Protein AF-B7PK91-F1 (afdb_monomer)

Structure (mmCIF, N/CA/C/O backbone):
data_AF-B7PK91-F1
#
_entry.id   AF-B7PK91-F1
#
loop_
_atom_site.group_PDB
_atom_site.id
_atom_site.type_symbol
_atom_site.label_atom_id
_atom_site.label_alt_id
_atom_site.label_comp_id
_atom_site.label_asym_id
_atom_site.label_entity_id
_atom_site.label_seq_id
_atom_site.pdbx_PDB_ins_code
_atom_site.Cartn_x
_atom_site.Cartn_y
_atom_site.Cartn_z
_atom_site.occupancy
_atom_site.B_iso_or_equiv
_atom_site.auth_seq_id
_atom_site.auth_comp_id
_atom_site.auth_asym_id
_atom_site.auth_atom_id
_atom_site.pdbx_PDB_model_num
ATOM 1 N N . MET A 1 1 ? 25.933 -6.600 -6.418 1.00 72.06 1 MET A N 1
ATOM 2 C CA . MET A 1 1 ? 24.878 -6.247 -5.436 1.00 72.06 1 MET A CA 1
ATOM 3 C C . MET A 1 1 ? 23.634 -5.798 -6.221 1.00 72.06 1 MET A C 1
ATOM 5 O O . MET A 1 1 ? 23.806 -5.430 -7.375 1.00 72.06 1 MET A O 1
ATOM 9 N N . LEU A 1 2 ? 22.397 -5.852 -5.690 1.00 79.56 2 LEU A N 1
ATOM 10 C CA . LEU A 1 2 ? 21.186 -5.459 -6.460 1.00 79.56 2 LEU A CA 1
ATOM 11 C C . LEU A 1 2 ? 21.288 -4.035 -7.047 1.00 79.56 2 LEU A C 1
ATOM 13 O O . LEU A 1 2 ? 20.810 -3.785 -8.150 1.00 79.56 2 LEU A O 1
ATOM 17 N N . THR A 1 3 ? 21.959 -3.134 -6.329 1.00 85.44 3 THR A N 1
ATOM 18 C CA . THR A 1 3 ? 22.290 -1.769 -6.759 1.00 85.44 3 THR A CA 1
ATOM 19 C C . THR A 1 3 ? 23.162 -1.746 -8.012 1.00 85.44 3 THR A C 1
ATOM 21 O O . THR A 1 3 ? 22.864 -1.008 -8.941 1.00 85.44 3 THR A O 1
ATOM 24 N N . ASP A 1 4 ? 24.189 -2.594 -8.077 1.00 85.25 4 ASP A N 1
ATOM 25 C CA . ASP A 1 4 ? 25.152 -2.618 -9.188 1.00 85.25 4 ASP A CA 1
ATOM 26 C C . ASP A 1 4 ? 24.549 -3.267 -10.437 1.00 85.25 4 ASP A C 1
ATOM 28 O O . ASP A 1 4 ? 24.845 -2.872 -11.559 1.00 85.25 4 ASP A O 1
ATOM 32 N N . THR A 1 5 ? 23.699 -4.279 -10.244 1.00 90.31 5 THR A N 1
ATOM 33 C CA . THR A 1 5 ? 23.092 -5.037 -11.345 1.00 90.31 5 THR A CA 1
ATOM 34 C C . THR A 1 5 ? 21.910 -4.304 -11.974 1.00 90.31 5 THR A C 1
ATOM 36 O O . THR A 1 5 ? 21.744 -4.358 -13.188 1.00 90.31 5 THR A O 1
ATOM 39 N N . TYR A 1 6 ? 21.085 -3.632 -11.166 1.00 87.69 6 TYR A N 1
ATOM 40 C CA . TYR A 1 6 ? 19.831 -3.018 -11.621 1.00 87.69 6 TYR A CA 1
ATOM 41 C C . TYR A 1 6 ? 19.824 -1.487 -11.533 1.00 87.69 6 TYR A C 1
ATOM 43 O O . TYR A 1 6 ? 18.801 -0.872 -11.820 1.00 87.69 6 TYR A O 1
ATOM 51 N N . GLY A 1 7 ? 20.929 -0.860 -11.114 1.00 90.56 7 GLY A N 1
ATOM 52 C CA . GLY A 1 7 ? 21.018 0.597 -10.969 1.00 90.56 7 GLY A CA 1
ATOM 53 C C . GLY A 1 7 ? 20.048 1.171 -9.932 1.00 90.56 7 GLY A C 1
ATOM 54 O O . GLY A 1 7 ? 19.627 2.318 -10.060 1.00 90.56 7 GLY A O 1
ATOM 55 N N . ILE A 1 8 ? 19.637 0.370 -8.939 1.00 90.62 8 ILE A N 1
ATOM 56 C CA . ILE A 1 8 ? 18.652 0.790 -7.934 1.00 90.62 8 ILE A CA 1
ATOM 57 C C . ILE A 1 8 ? 19.284 1.827 -7.011 1.00 90.62 8 ILE A C 1
ATOM 59 O O . ILE A 1 8 ? 20.319 1.569 -6.396 1.00 90.62 8 ILE A O 1
ATOM 63 N N . VAL A 1 9 ? 18.612 2.967 -6.862 1.00 91.06 9 VAL A N 1
ATOM 64 C CA . VAL A 1 9 ? 19.003 4.030 -5.929 1.00 91.06 9 VAL A CA 1
ATOM 65 C C . VAL A 1 9 ? 17.980 4.181 -4.803 1.00 91.06 9 VAL A C 1
ATOM 67 O O . VAL A 1 9 ? 16.819 3.780 -4.926 1.00 91.06 9 VAL A O 1
ATOM 70 N N . SER A 1 10 ? 18.399 4.786 -3.691 1.00 85.12 10 SER A N 1
ATOM 71 C CA . SER A 1 10 ? 17.524 5.010 -2.534 1.00 85.12 10 SER A CA 1
ATOM 72 C C . SER A 1 10 ? 16.434 6.047 -2.817 1.00 85.12 10 SER A C 1
ATOM 74 O O . SER A 1 10 ? 15.275 5.832 -2.466 1.00 85.12 10 SER A O 1
ATOM 76 N N . THR A 1 11 ? 16.783 7.164 -3.464 1.00 86.50 11 THR A N 1
ATOM 77 C CA . THR A 1 11 ? 15.861 8.259 -3.804 1.00 86.50 11 THR A CA 1
ATOM 78 C C . THR A 1 11 ? 16.262 8.904 -5.131 1.00 86.50 11 THR A C 1
ATOM 80 O O . THR A 1 11 ? 17.432 8.899 -5.506 1.00 86.50 11 THR A O 1
ATOM 83 N N . THR A 1 12 ? 15.288 9.437 -5.871 1.00 87.88 12 THR A N 1
ATOM 84 C CA . THR A 1 12 ? 15.516 10.147 -7.139 1.00 87.88 12 THR A CA 1
ATOM 85 C C . THR A 1 12 ? 14.265 10.928 -7.545 1.00 87.88 12 THR A C 1
ATOM 87 O O . THR A 1 12 ? 13.145 10.497 -7.259 1.00 87.88 12 THR A O 1
ATOM 90 N N . LEU A 1 13 ? 14.455 12.066 -8.219 1.00 88.75 13 LEU A N 1
ATOM 91 C CA . LEU A 1 13 ? 13.376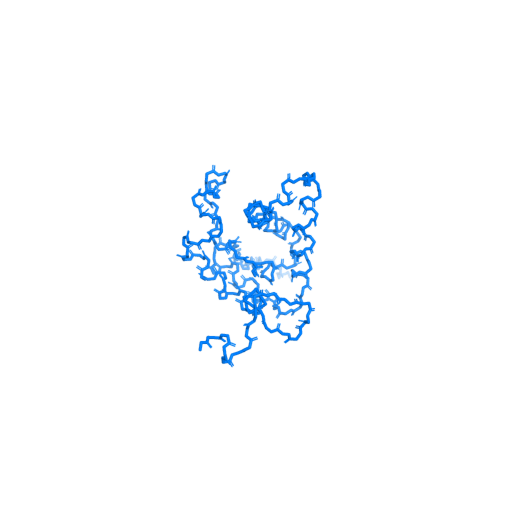 12.811 -8.881 1.00 88.75 13 LEU A CA 1
ATOM 92 C C . LEU A 1 13 ? 13.141 12.337 -10.321 1.00 88.75 13 LEU A C 1
ATOM 94 O O . LEU A 1 13 ? 12.061 12.552 -10.862 1.00 88.75 13 LEU A O 1
ATOM 98 N N . ASP A 1 14 ? 14.123 11.672 -10.930 1.00 91.44 14 ASP A N 1
ATOM 99 C CA . ASP A 1 14 ? 14.010 11.144 -12.288 1.00 91.44 14 ASP A CA 1
ATOM 100 C C . ASP A 1 14 ? 13.013 9.974 -12.296 1.00 91.44 14 ASP A C 1
ATOM 102 O O . ASP A 1 14 ? 13.240 9.005 -11.569 1.00 91.44 14 ASP A O 1
ATOM 106 N N . PRO A 1 15 ? 11.909 10.017 -13.063 1.00 85.69 15 PRO A N 1
ATOM 107 C CA . PRO A 1 15 ? 10.917 8.941 -13.108 1.00 85.69 15 PRO A CA 1
ATOM 108 C C . PRO A 1 15 ? 11.447 7.622 -13.691 1.00 85.69 15 PRO A C 1
ATOM 110 O O . PRO A 1 15 ? 10.884 6.572 -13.388 1.00 85.69 15 PRO A O 1
ATOM 113 N N . MET A 1 16 ? 12.523 7.652 -14.480 1.00 89.69 16 MET A N 1
ATOM 114 C CA . MET A 1 16 ? 13.074 6.478 -15.166 1.00 89.69 16 MET A CA 1
ATOM 115 C C . MET A 1 16 ? 14.042 5.670 -14.301 1.00 89.69 16 MET A C 1
ATOM 117 O O . MET A 1 16 ? 14.314 4.508 -14.594 1.00 89.69 16 MET A O 1
ATOM 121 N N . VAL A 1 17 ? 14.559 6.261 -13.223 1.00 91.88 17 VAL A N 1
ATOM 122 C CA . VAL A 1 17 ? 15.532 5.596 -12.351 1.00 91.88 17 VAL A CA 1
ATOM 123 C C . VAL A 1 17 ? 14.818 4.652 -11.368 1.00 91.88 17 VAL A C 1
ATOM 125 O O . VAL A 1 17 ? 13.915 5.080 -10.643 1.00 91.88 17 VAL A O 1
ATOM 128 N N . PRO A 1 18 ? 15.191 3.365 -11.282 1.00 90.62 18 PRO A N 1
ATOM 129 C CA . PRO A 1 18 ? 14.543 2.438 -10.365 1.00 90.62 18 PRO A CA 1
ATOM 130 C C . PRO A 1 18 ? 14.893 2.755 -8.904 1.00 90.62 18 PRO A C 1
ATOM 132 O O . PRO A 1 18 ? 16.043 3.012 -8.547 1.00 90.62 18 PRO A O 1
ATOM 135 N N . THR A 1 19 ? 13.886 2.689 -8.035 1.00 91.50 19 THR A N 1
ATOM 136 C CA . THR A 1 19 ? 14.042 2.773 -6.576 1.00 91.50 19 THR A CA 1
ATOM 137 C C . THR A 1 19 ? 13.343 1.595 -5.916 1.00 91.50 19 THR A C 1
ATOM 139 O O . THR A 1 19 ? 12.407 1.034 -6.489 1.00 91.50 19 THR A O 1
ATOM 142 N N . PHE A 1 20 ? 13.746 1.224 -4.697 1.00 87.75 20 PHE A N 1
ATOM 143 C CA . PHE A 1 20 ? 13.069 0.145 -3.965 1.00 87.75 20 PHE A CA 1
ATOM 144 C C . PHE A 1 20 ? 11.547 0.367 -3.839 1.00 87.75 20 PHE A C 1
ATOM 146 O O . PHE A 1 20 ? 10.804 -0.556 -4.178 1.00 87.75 20 PHE A O 1
ATOM 153 N N . PRO A 1 21 ? 11.043 1.568 -3.472 1.00 86.88 21 PRO A N 1
ATOM 154 C CA . PRO A 1 21 ? 9.602 1.823 -3.459 1.00 86.88 21 PRO A CA 1
ATOM 155 C C . PRO A 1 21 ? 8.925 1.632 -4.822 1.00 86.88 21 PRO A C 1
ATOM 157 O O . PRO A 1 21 ? 7.824 1.090 -4.884 1.00 86.88 21 PRO A O 1
ATOM 160 N N . ARG A 1 22 ? 9.579 2.029 -5.925 1.00 88.56 22 ARG A N 1
ATOM 161 C CA . ARG A 1 22 ? 9.035 1.839 -7.281 1.00 88.56 22 ARG A CA 1
ATOM 162 C C . ARG A 1 22 ? 8.981 0.366 -7.669 1.00 88.56 22 ARG A C 1
ATOM 164 O O . ARG A 1 22 ? 7.972 -0.068 -8.208 1.00 88.56 22 ARG A O 1
ATOM 171 N N . MET A 1 23 ? 10.009 -0.415 -7.337 1.00 88.31 23 MET A N 1
ATOM 172 C CA . MET A 1 23 ? 10.011 -1.863 -7.574 1.00 88.31 23 MET A CA 1
ATOM 173 C C . MET A 1 23 ? 8.860 -2.550 -6.831 1.00 88.31 23 MET A C 1
ATOM 175 O O . MET A 1 23 ? 8.139 -3.352 -7.416 1.00 88.31 23 MET A O 1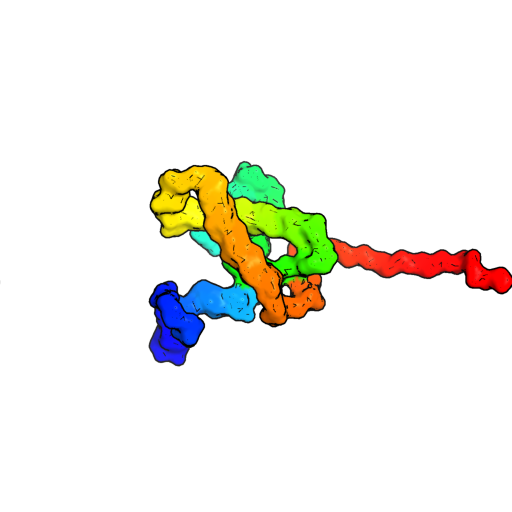
ATOM 179 N N . VAL A 1 24 ? 8.630 -2.189 -5.565 1.00 87.56 24 VAL A N 1
ATOM 180 C CA . VAL A 1 24 ? 7.496 -2.704 -4.780 1.00 87.56 24 VAL A CA 1
ATOM 181 C C . VAL A 1 24 ? 6.154 -2.305 -5.408 1.00 87.56 24 VAL A C 1
ATOM 183 O O . VAL A 1 24 ? 5.250 -3.134 -5.491 1.00 87.56 24 VAL A O 1
ATOM 186 N N . ALA A 1 25 ? 6.028 -1.069 -5.899 1.00 87.12 25 ALA A N 1
ATOM 187 C CA . ALA A 1 25 ? 4.803 -0.572 -6.528 1.00 87.12 25 ALA A CA 1
ATOM 188 C C . ALA A 1 25 ? 4.452 -1.278 -7.852 1.00 87.12 25 ALA A C 1
ATOM 190 O O . ALA A 1 25 ? 3.276 -1.345 -8.206 1.00 87.12 25 ALA A O 1
ATOM 191 N N . VAL A 1 26 ? 5.447 -1.820 -8.564 1.00 90.81 26 VAL A N 1
ATOM 192 C CA . VAL A 1 26 ? 5.267 -2.607 -9.800 1.00 90.81 26 VAL A CA 1
ATOM 193 C C . VAL A 1 26 ? 4.777 -4.029 -9.504 1.00 90.81 26 VAL A C 1
ATOM 195 O O . VAL A 1 26 ? 4.068 -4.616 -10.315 1.00 90.81 26 VAL A O 1
ATOM 198 N N . PHE A 1 27 ? 5.077 -4.582 -8.327 1.00 93.19 27 PHE A N 1
ATOM 199 C CA . PHE A 1 27 ? 4.648 -5.929 -7.933 1.00 93.19 27 PHE A CA 1
ATOM 200 C C . PHE A 1 27 ? 3.735 -5.909 -6.698 1.00 93.19 27 PHE A C 1
ATOM 202 O O . PHE A 1 27 ? 4.043 -6.554 -5.690 1.00 93.19 27 PHE A O 1
ATOM 209 N N . PRO A 1 28 ? 2.588 -5.204 -6.743 1.00 93.94 28 PRO A N 1
ATOM 210 C CA . PRO A 1 28 ? 1.789 -4.959 -5.549 1.00 93.94 28 PRO A CA 1
ATOM 211 C C . PRO A 1 28 ? 1.194 -6.248 -4.962 1.00 93.94 28 PRO A C 1
ATOM 213 O O . PRO A 1 28 ? 1.159 -6.392 -3.743 1.00 93.94 28 PRO A O 1
ATOM 216 N N . SER A 1 29 ? 0.796 -7.227 -5.789 1.00 95.38 29 SER A N 1
ATOM 217 C CA . SER A 1 29 ? 0.287 -8.524 -5.304 1.00 95.38 29 SER A CA 1
ATOM 218 C C . SER A 1 29 ? 1.344 -9.300 -4.520 1.00 95.38 29 SER A C 1
ATOM 220 O O . SER A 1 29 ? 1.056 -9.832 -3.452 1.00 95.38 29 SER A O 1
ATOM 222 N N . VAL A 1 30 ? 2.583 -9.313 -5.019 1.00 94.19 30 VAL A N 1
ATOM 223 C CA . VAL A 1 30 ? 3.712 -9.965 -4.344 1.00 94.19 30 VAL A CA 1
ATOM 224 C C . VAL A 1 30 ? 4.025 -9.233 -3.042 1.00 94.19 30 VAL A C 1
ATOM 226 O O . VAL A 1 30 ? 4.182 -9.867 -2.005 1.00 94.19 30 VAL A O 1
ATOM 229 N N . ALA A 1 31 ? 4.044 -7.898 -3.062 1.00 93.31 31 ALA A N 1
ATOM 230 C CA . ALA A 1 31 ? 4.254 -7.093 -1.863 1.00 93.31 31 ALA A CA 1
ATOM 231 C C . ALA A 1 31 ? 3.194 -7.362 -0.781 1.00 93.31 31 ALA A C 1
ATOM 233 O O . ALA A 1 31 ? 3.533 -7.488 0.393 1.00 93.31 31 ALA A O 1
ATOM 234 N N . MET A 1 32 ? 1.923 -7.488 -1.171 1.00 94.88 32 MET A N 1
ATOM 235 C CA . MET A 1 32 ? 0.823 -7.849 -0.273 1.00 94.88 32 MET A CA 1
ATOM 236 C C . MET A 1 32 ? 0.977 -9.267 0.295 1.00 94.88 32 MET A C 1
ATOM 238 O O . MET A 1 32 ? 0.767 -9.475 1.489 1.00 94.88 32 MET A O 1
ATOM 242 N N . ASP A 1 33 ? 1.387 -10.231 -0.534 1.00 95.19 33 ASP A N 1
ATOM 243 C CA . ASP A 1 33 ? 1.675 -11.595 -0.082 1.00 95.19 33 ASP A CA 1
ATOM 244 C C . ASP A 1 33 ? 2.800 -11.610 0.959 1.00 95.19 33 ASP A C 1
ATOM 246 O O . ASP A 1 33 ? 2.648 -12.215 2.019 1.00 95.19 33 ASP A O 1
ATOM 250 N N . PHE A 1 34 ? 3.895 -10.884 0.719 1.00 92.69 34 PHE A N 1
ATOM 251 C CA . PHE A 1 34 ? 4.977 -10.765 1.696 1.00 92.69 34 PHE A CA 1
ATOM 252 C C . PHE A 1 34 ? 4.518 -10.071 2.980 1.00 92.69 34 PHE A C 1
ATOM 254 O O . PHE A 1 34 ? 4.812 -10.565 4.065 1.00 92.69 34 PHE A O 1
ATOM 261 N N . ALA A 1 35 ? 3.751 -8.985 2.885 1.00 92.69 35 ALA A N 1
ATOM 262 C CA . ALA A 1 35 ? 3.238 -8.281 4.060 1.00 92.69 35 ALA A CA 1
ATOM 263 C C . ALA A 1 35 ? 2.326 -9.155 4.934 1.00 92.69 35 ALA A C 1
ATOM 265 O O . ALA A 1 35 ? 2.363 -9.038 6.154 1.00 92.69 35 ALA A O 1
ATOM 266 N N . SER A 1 36 ? 1.569 -10.088 4.343 1.00 92.56 36 SER A N 1
ATOM 267 C CA . SER A 1 36 ? 0.758 -11.035 5.123 1.00 92.56 36 SER A CA 1
ATOM 268 C C . SER A 1 36 ? 1.580 -12.006 5.981 1.00 92.56 36 SER A C 1
ATOM 270 O O . SER A 1 36 ? 1.084 -12.491 6.996 1.00 92.56 36 SER A O 1
ATOM 272 N N . LEU A 1 37 ? 2.830 -12.276 5.587 1.00 90.25 37 LEU A N 1
ATOM 273 C CA . LEU A 1 37 ? 3.729 -13.238 6.233 1.00 90.25 37 LEU A CA 1
ATOM 274 C C . LEU A 1 37 ? 4.769 -12.562 7.131 1.00 90.25 37 LEU A C 1
ATOM 276 O O . LEU A 1 37 ? 5.305 -13.183 8.049 1.00 90.25 37 LEU A O 1
ATOM 280 N N . MET A 1 38 ? 5.097 -11.306 6.842 1.00 82.88 38 MET A N 1
ATOM 281 C CA . MET A 1 38 ? 6.139 -10.574 7.541 1.00 82.88 38 MET A CA 1
ATOM 282 C C . MET A 1 38 ? 5.612 -9.904 8.805 1.00 82.88 38 MET A C 1
ATOM 284 O O . MET A 1 38 ? 4.600 -9.214 8.809 1.00 82.88 38 MET A O 1
ATOM 288 N N . THR A 1 39 ? 6.377 -10.041 9.883 1.00 73.50 39 THR A N 1
ATOM 289 C CA . THR A 1 39 ? 6.167 -9.309 11.141 1.00 73.50 39 THR A CA 1
ATOM 290 C C . THR A 1 39 ? 7.040 -8.056 11.241 1.00 73.50 39 THR A C 1
ATOM 292 O O . THR A 1 39 ? 6.875 -7.255 12.161 1.00 73.50 39 THR A O 1
ATOM 295 N N . LEU A 1 40 ? 7.973 -7.889 10.298 1.00 75.56 40 LEU A N 1
ATOM 296 C CA . LEU A 1 40 ? 8.967 -6.823 10.274 1.00 75.56 40 LEU A CA 1
ATOM 297 C C . LEU A 1 40 ? 8.553 -5.730 9.289 1.00 75.56 40 LEU A C 1
ATOM 299 O O . LEU A 1 40 ? 8.271 -5.995 8.123 1.00 75.56 40 LEU A O 1
ATOM 303 N N . GLY A 1 41 ? 8.574 -4.492 9.762 1.00 83.62 41 GLY A N 1
ATOM 304 C CA . GLY A 1 41 ? 8.269 -3.296 8.993 1.00 83.62 41 GLY A CA 1
ATOM 305 C C . GLY A 1 41 ? 8.565 -2.047 9.824 1.00 83.62 41 GLY A C 1
ATOM 306 O O . GLY A 1 41 ? 8.923 -2.170 10.997 1.00 83.62 41 GLY A O 1
ATOM 307 N N . PRO A 1 42 ? 8.414 -0.844 9.245 1.00 86.31 42 PRO A N 1
ATOM 308 C CA . PRO A 1 42 ? 8.599 0.410 9.983 1.00 86.31 42 PRO A CA 1
ATOM 309 C C . PRO A 1 42 ? 7.621 0.547 11.160 1.00 86.31 42 PRO A C 1
ATOM 311 O O . PRO A 1 42 ? 7.936 1.190 12.155 1.00 86.31 42 PRO A O 1
ATOM 314 N N . VAL A 1 43 ? 6.456 -0.096 11.057 1.00 90.50 43 VAL A N 1
ATOM 315 C CA . VAL A 1 43 ? 5.460 -0.228 12.120 1.00 90.50 43 VAL A CA 1
ATOM 316 C C . VAL A 1 43 ? 5.187 -1.716 12.297 1.00 90.50 43 VAL A C 1
ATOM 318 O O . VAL A 1 43 ? 4.939 -2.418 11.314 1.00 90.50 43 VAL A O 1
ATOM 321 N N . SER A 1 44 ? 5.261 -2.206 13.534 1.00 90.69 44 SER A N 1
ATOM 322 C CA . SER A 1 44 ? 5.013 -3.619 13.824 1.00 90.69 44 SER A CA 1
ATOM 323 C C . SER A 1 44 ? 3.523 -3.953 13.711 1.00 90.69 44 SER A C 1
ATOM 325 O O . SER A 1 44 ? 2.666 -3.123 14.020 1.00 90.69 44 SER A O 1
ATOM 327 N N . HIS A 1 45 ? 3.195 -5.188 13.320 1.00 90.31 45 HIS A N 1
ATOM 328 C CA . HIS A 1 45 ? 1.798 -5.646 13.302 1.00 90.31 45 HIS A CA 1
ATOM 329 C C . HIS A 1 45 ? 1.159 -5.568 14.695 1.00 90.31 45 HIS A C 1
ATOM 331 O O . HIS A 1 45 ? 0.010 -5.155 14.819 1.00 90.31 45 HIS A O 1
ATOM 337 N N . VAL A 1 46 ? 1.942 -5.834 15.747 1.00 89.38 46 VAL A N 1
ATOM 338 C CA . VAL A 1 46 ? 1.511 -5.701 17.146 1.00 89.38 46 VAL A CA 1
ATOM 339 C C . VAL A 1 46 ? 1.015 -4.283 17.438 1.00 89.38 46 VAL A C 1
ATOM 341 O O . VAL A 1 46 ? -0.074 -4.129 17.987 1.00 89.38 46 VAL A O 1
ATOM 344 N N . THR A 1 47 ? 1.750 -3.257 16.996 1.00 90.38 47 THR A N 1
ATOM 345 C CA . THR A 1 47 ? 1.355 -1.843 17.135 1.00 90.38 47 THR A CA 1
ATOM 346 C C . THR A 1 47 ? 0.004 -1.567 16.474 1.00 90.38 47 THR A C 1
ATOM 348 O O . THR A 1 47 ? -0.865 -0.937 17.073 1.00 90.38 47 THR A O 1
ATOM 351 N N . MET A 1 48 ? -0.223 -2.098 15.271 1.00 93.88 48 MET A N 1
ATOM 352 C CA . MET A 1 48 ? -1.515 -1.940 14.597 1.00 93.88 48 MET A CA 1
ATOM 353 C C . MET A 1 48 ? -2.634 -2.665 15.347 1.00 93.88 48 MET A C 1
ATOM 355 O O . MET A 1 48 ? -3.703 -2.095 15.556 1.00 93.88 48 MET A O 1
ATOM 359 N N . THR A 1 49 ? -2.385 -3.894 15.808 1.00 92.62 49 THR A N 1
ATOM 360 C CA . THR A 1 49 ? -3.389 -4.688 16.531 1.00 92.62 49 THR A CA 1
ATOM 361 C C . THR A 1 49 ? -3.727 -4.154 17.920 1.00 92.62 49 THR A C 1
ATOM 363 O O . THR A 1 49 ? -4.833 -4.399 18.397 1.00 92.62 49 THR A O 1
ATOM 366 N N . SER A 1 50 ? -2.823 -3.395 18.554 1.00 91.25 50 SER A N 1
ATOM 367 C CA . SER A 1 50 ? -3.136 -2.692 19.803 1.00 91.25 50 SER A CA 1
ATOM 368 C C . SER A 1 50 ? -4.133 -1.549 19.609 1.00 91.25 50 SER A C 1
ATOM 370 O O . SER A 1 50 ? -4.896 -1.260 20.526 1.00 91.25 50 SER A O 1
ATOM 372 N N . SER A 1 51 ? -4.163 -0.937 18.421 1.00 89.12 51 SER A N 1
ATOM 373 C CA . SER A 1 51 ? -5.115 0.128 18.080 1.00 89.12 51 SER A CA 1
ATOM 374 C C . SER A 1 51 ? -6.404 -0.426 17.471 1.00 89.12 51 SER A C 1
ATOM 376 O O . SER A 1 51 ? -7.494 0.050 17.778 1.00 89.12 51 SER A O 1
ATOM 378 N N . VAL A 1 52 ? -6.289 -1.440 16.607 1.00 91.94 52 VAL A N 1
ATOM 379 C CA . VAL A 1 52 ? -7.410 -2.082 15.911 1.00 91.94 52 VAL A CA 1
ATOM 380 C C . VAL A 1 52 ? -7.277 -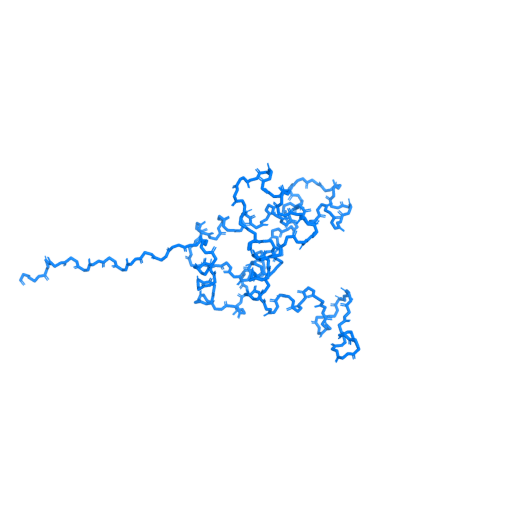3.601 16.027 1.00 91.94 52 VAL A C 1
ATOM 382 O O . VAL A 1 52 ? -6.454 -4.197 15.324 1.00 91.94 52 VAL A O 1
ATOM 385 N N . PRO A 1 53 ? -8.089 -4.261 16.873 1.00 93.06 53 PRO A N 1
ATOM 386 C CA . PRO A 1 53 ? -8.066 -5.712 17.000 1.00 93.06 53 PRO A CA 1
ATOM 387 C C . PRO A 1 53 ? -8.238 -6.401 15.645 1.00 93.06 53 PRO A C 1
ATOM 389 O O . PRO A 1 53 ? -9.102 -6.025 14.854 1.00 93.06 53 PRO A O 1
ATOM 392 N N . ASN A 1 54 ? -7.431 -7.433 15.394 1.00 91.50 54 ASN A N 1
ATOM 393 C CA . ASN A 1 54 ? -7.425 -8.192 14.139 1.00 91.50 54 ASN A CA 1
ATOM 394 C C . ASN A 1 54 ? -7.103 -7.352 12.888 1.00 91.50 54 ASN A C 1
ATOM 396 O O . ASN A 1 54 ? -7.593 -7.664 11.803 1.00 91.50 54 ASN A O 1
ATOM 400 N N . TYR A 1 55 ? -6.275 -6.305 13.014 1.00 94.12 55 TYR A N 1
ATOM 401 C CA . TYR A 1 55 ? -5.811 -5.549 11.850 1.00 94.12 55 TYR A CA 1
ATOM 402 C C . TYR A 1 55 ? -5.176 -6.491 10.803 1.00 94.12 55 TYR A C 1
ATOM 404 O O . TYR A 1 55 ? -4.259 -7.245 11.143 1.00 94.12 55 TYR A O 1
ATOM 412 N N . PRO A 1 56 ? -5.624 -6.474 9.539 1.00 94.19 56 PRO A N 1
ATOM 413 C CA . PRO A 1 56 ? -5.095 -7.357 8.501 1.00 94.19 56 PRO A CA 1
ATOM 414 C C . PRO A 1 56 ? -3.671 -6.957 8.081 1.00 94.19 56 PRO A C 1
ATOM 416 O O . PRO A 1 56 ? -3.450 -5.899 7.492 1.00 94.19 56 PRO A O 1
ATOM 419 N N . SER A 1 57 ? -2.693 -7.833 8.335 1.00 94.44 57 SER A N 1
ATOM 420 C CA . SER A 1 57 ? -1.272 -7.600 8.014 1.00 94.44 57 SER A CA 1
ATOM 421 C C . SER A 1 57 ? -1.013 -7.392 6.519 1.00 94.44 57 SER A C 1
ATOM 423 O O . SER A 1 57 ? -0.118 -6.643 6.140 1.00 94.44 57 SER A O 1
ATOM 425 N N . CYS A 1 58 ? -1.842 -7.973 5.650 1.00 94.19 58 CYS A N 1
ATOM 426 C CA . CYS A 1 58 ? -1.752 -7.790 4.203 1.00 94.19 58 CYS A CA 1
ATOM 427 C C . CYS A 1 58 ? -1.962 -6.329 3.748 1.00 94.19 58 CYS A C 1
ATOM 429 O O . CYS A 1 58 ? -1.509 -5.968 2.664 1.00 94.19 58 CYS A O 1
ATOM 431 N N . LEU A 1 59 ? -2.583 -5.467 4.568 1.00 94.62 59 LEU A N 1
ATOM 432 C CA . LEU A 1 59 ? -2.707 -4.030 4.280 1.00 94.62 59 LEU A CA 1
ATOM 433 C C . LEU A 1 59 ? -1.417 -3.247 4.557 1.00 94.62 59 LEU A C 1
ATOM 435 O O . LEU A 1 59 ? -1.286 -2.104 4.120 1.00 94.62 59 LEU A O 1
ATOM 439 N N . MET A 1 60 ? -0.454 -3.845 5.264 1.00 94.31 60 MET A N 1
ATOM 440 C CA . MET A 1 60 ? 0.779 -3.192 5.712 1.00 94.31 60 MET A CA 1
ATOM 441 C C . MET A 1 60 ? 1.847 -3.138 4.606 1.00 94.31 60 MET A C 1
ATOM 443 O O . MET A 1 60 ? 3.014 -3.458 4.830 1.00 94.31 60 MET A O 1
ATOM 447 N N . CYS A 1 61 ? 1.461 -2.758 3.384 1.00 91.31 61 CYS A N 1
ATOM 448 C CA . CYS A 1 61 ? 2.378 -2.613 2.255 1.00 91.31 61 CYS A CA 1
ATOM 449 C C . CYS A 1 61 ? 2.064 -1.372 1.410 1.00 91.31 61 CYS A C 1
ATOM 451 O O . CYS A 1 61 ? 0.913 -1.045 1.132 1.00 91.31 61 CYS A O 1
ATOM 453 N N . ALA A 1 62 ? 3.106 -0.684 0.939 1.00 87.12 62 ALA A N 1
ATOM 454 C CA . ALA A 1 62 ? 2.948 0.547 0.158 1.00 87.12 62 ALA A CA 1
ATOM 455 C C . ALA A 1 62 ? 2.248 0.336 -1.202 1.00 87.12 62 ALA A C 1
ATOM 457 O O . ALA A 1 62 ? 1.709 1.285 -1.764 1.00 87.12 62 ALA A O 1
ATOM 458 N N . GLY A 1 63 ? 2.247 -0.896 -1.726 1.00 90.12 63 GLY A N 1
ATOM 459 C CA . GLY A 1 63 ? 1.594 -1.252 -2.989 1.00 90.12 63 GLY A CA 1
ATOM 460 C C . GLY A 1 63 ? 0.096 -1.552 -2.873 1.00 90.12 63 GLY A C 1
ATOM 461 O O . GLY A 1 63 ? -0.560 -1.693 -3.904 1.00 90.12 63 GLY A O 1
ATOM 462 N N . PHE A 1 64 ? -0.458 -1.642 -1.656 1.00 94.44 64 PHE A N 1
ATOM 463 C CA . PHE A 1 64 ? -1.856 -2.022 -1.440 1.00 94.44 64 PHE A CA 1
ATOM 464 C C . PHE A 1 64 ? -2.873 -1.157 -2.208 1.00 94.44 64 PHE A C 1
ATOM 466 O O . PHE A 1 64 ? -3.784 -1.737 -2.799 1.00 94.44 64 PHE A O 1
ATOM 473 N N . PRO A 1 65 ? -2.735 0.184 -2.304 1.00 95.19 65 PRO A N 1
ATOM 474 C CA . PRO A 1 65 ? -3.729 0.998 -3.002 1.00 95.19 65 PRO A CA 1
ATOM 475 C C . PRO A 1 65 ? -3.958 0.597 -4.464 1.00 95.19 65 PRO A C 1
ATOM 477 O O . PRO A 1 65 ? -5.087 0.691 -4.939 1.00 95.19 65 PRO A O 1
ATOM 480 N N . SER A 1 66 ? -2.935 0.085 -5.163 1.00 95.19 66 SER A N 1
ATOM 481 C CA . SER A 1 66 ? -3.055 -0.421 -6.544 1.00 95.19 66 SER A CA 1
ATOM 482 C C . SER A 1 66 ? -4.004 -1.618 -6.667 1.00 95.19 66 SER A C 1
ATOM 484 O O . SER A 1 66 ? -4.475 -1.924 -7.760 1.00 95.19 66 SER A O 1
ATOM 486 N N . LEU A 1 67 ? -4.251 -2.319 -5.558 1.00 95.56 67 LEU A N 1
ATOM 487 C CA . LEU A 1 67 ? -5.039 -3.546 -5.489 1.00 95.56 67 LEU A CA 1
ATOM 488 C C . LEU A 1 67 ? -6.474 -3.315 -5.007 1.00 95.56 67 LEU A C 1
ATOM 490 O O . LEU A 1 67 ? -7.252 -4.264 -5.003 1.00 95.56 67 LEU A O 1
ATOM 494 N N . ILE A 1 68 ? -6.839 -2.091 -4.614 1.00 94.94 68 ILE A N 1
ATOM 495 C CA . ILE A 1 68 ? -8.197 -1.776 -4.159 1.00 94.94 68 ILE A CA 1
ATOM 496 C C . ILE A 1 68 ? -9.149 -1.819 -5.372 1.00 94.94 68 ILE A C 1
ATOM 498 O O . ILE A 1 68 ? -8.940 -1.044 -6.316 1.00 94.94 68 ILE A O 1
ATOM 502 N N . PRO A 1 69 ? -10.174 -2.699 -5.374 1.00 92.50 69 PRO A N 1
ATOM 503 C CA . PRO A 1 69 ? -11.207 -2.734 -6.414 1.00 92.50 69 PRO A CA 1
ATOM 504 C C . PRO A 1 69 ? -11.929 -1.390 -6.500 1.00 92.50 69 PRO A C 1
ATOM 506 O O . PRO A 1 69 ? -12.185 -0.788 -5.463 1.00 92.50 69 PRO A O 1
ATOM 509 N N . VAL A 1 70 ? -12.260 -0.914 -7.702 1.00 90.31 70 VAL A N 1
ATOM 510 C CA . VAL A 1 70 ? -12.854 0.429 -7.900 1.00 90.31 70 VAL A CA 1
ATOM 511 C C . VAL A 1 70 ? -14.341 0.407 -8.240 1.00 90.31 70 VAL A C 1
ATOM 513 O O . VAL A 1 70 ? -14.955 1.468 -8.332 1.00 90.31 70 VAL A O 1
ATOM 516 N N . GLN A 1 71 ? -14.935 -0.772 -8.437 1.00 87.88 71 GLN A N 1
ATOM 517 C CA . GLN A 1 71 ? -16.339 -0.880 -8.844 1.00 87.88 71 GLN A CA 1
ATOM 518 C C . GLN A 1 71 ? -17.345 -0.546 -7.735 1.00 87.88 71 GLN A C 1
ATOM 520 O O . GLN A 1 71 ? -18.433 -0.058 -8.038 1.00 87.88 71 GLN A O 1
ATOM 525 N N . ASP A 1 72 ? -17.001 -0.783 -6.468 1.00 86.50 72 ASP A N 1
ATOM 526 C CA . ASP A 1 72 ? -17.882 -0.508 -5.332 1.00 86.50 72 ASP A CA 1
ATOM 527 C C . ASP A 1 72 ? -17.266 0.551 -4.415 1.00 86.50 72 ASP A C 1
ATOM 529 O O . ASP A 1 72 ? -16.296 0.307 -3.693 1.00 86.50 72 ASP A O 1
ATOM 533 N N . GLN A 1 73 ? -17.872 1.739 -4.432 1.00 89.88 73 GLN A N 1
ATOM 534 C CA . GLN A 1 73 ? -17.396 2.893 -3.679 1.00 89.88 73 GLN A CA 1
ATOM 535 C C . GLN A 1 73 ? -17.401 2.660 -2.162 1.00 89.88 73 GLN A C 1
ATOM 537 O O . GLN A 1 73 ? -16.559 3.215 -1.459 1.00 89.88 73 GLN A O 1
ATOM 542 N N . HIS A 1 74 ? -18.324 1.850 -1.640 1.00 89.69 74 HIS A N 1
ATOM 543 C CA . HIS A 1 74 ? -18.356 1.550 -0.215 1.00 89.69 74 HIS A CA 1
ATOM 544 C C . HIS A 1 74 ? -17.136 0.712 0.182 1.00 89.69 74 HIS A C 1
ATOM 546 O O . HIS A 1 74 ? -16.431 1.068 1.128 1.00 89.69 74 HIS A O 1
ATOM 552 N N . TYR A 1 75 ? -16.826 -0.339 -0.584 1.00 88.19 75 TYR A N 1
ATOM 553 C CA . TYR A 1 75 ? -15.621 -1.142 -0.353 1.00 88.19 75 TYR A CA 1
ATOM 554 C C . TYR A 1 75 ? -14.339 -0.326 -0.525 1.00 88.19 75 TYR A C 1
ATOM 556 O O . TYR A 1 75 ? -13.426 -0.458 0.291 1.00 88.19 75 TYR A O 1
ATOM 564 N N . VAL A 1 76 ? -14.286 0.543 -1.540 1.00 92.62 76 VAL A N 1
ATOM 565 C CA . VAL A 1 76 ? -13.160 1.462 -1.761 1.00 92.62 76 VAL A CA 1
ATOM 566 C C . VAL A 1 76 ? -12.876 2.279 -0.507 1.00 92.62 76 VAL A C 1
ATOM 568 O O . VAL A 1 76 ? -11.743 2.286 -0.032 1.00 92.62 76 VAL A O 1
ATOM 571 N N . GLU A 1 77 ? -13.883 2.958 0.045 1.00 93.56 77 GLU A N 1
ATOM 572 C CA . GLU A 1 77 ? -13.667 3.848 1.187 1.00 93.56 77 GLU A CA 1
ATOM 573 C C . GLU A 1 77 ? -13.301 3.077 2.461 1.00 93.56 77 GLU A C 1
ATOM 575 O O . GLU A 1 77 ? -12.459 3.549 3.227 1.00 93.56 77 GLU A O 1
ATOM 580 N N . VAL A 1 78 ? -13.849 1.874 2.670 1.00 93.00 78 VAL A N 1
ATOM 581 C CA . VAL A 1 78 ? -13.480 1.014 3.808 1.00 93.00 78 VAL A CA 1
ATOM 582 C C . VAL A 1 78 ? -12.020 0.567 3.708 1.00 93.00 78 VAL A C 1
ATOM 584 O O . VAL A 1 78 ? -11.248 0.772 4.647 1.00 93.00 78 VAL A O 1
ATOM 587 N N . LEU A 1 79 ? -11.616 -0.000 2.567 1.00 94.50 79 LEU A N 1
ATOM 588 C CA . LEU A 1 79 ? -10.252 -0.494 2.358 1.00 94.50 79 LEU A CA 1
ATOM 589 C C . LEU A 1 79 ? -9.230 0.644 2.366 1.00 94.50 79 LEU A C 1
ATOM 591 O O . LEU A 1 79 ? -8.166 0.518 2.972 1.00 94.50 79 LEU A O 1
ATOM 595 N N . MET A 1 80 ? -9.566 1.772 1.738 1.00 94.88 80 MET A N 1
ATOM 596 C CA . MET A 1 80 ? -8.725 2.964 1.745 1.00 94.88 80 MET A CA 1
ATOM 597 C C . MET A 1 80 ? -8.551 3.493 3.169 1.00 94.88 80 MET A C 1
ATOM 599 O O . MET A 1 80 ? -7.424 3.718 3.594 1.00 94.88 80 MET A O 1
ATOM 603 N N . SER A 1 81 ? -9.630 3.630 3.942 1.00 93.50 81 SER A N 1
ATOM 604 C CA . SER A 1 81 ? -9.544 4.110 5.329 1.00 93.50 81 SER A CA 1
ATOM 605 C C . SER A 1 81 ? -8.690 3.189 6.204 1.00 93.50 81 SER A C 1
ATOM 607 O O . SER A 1 81 ? -7.845 3.671 6.959 1.00 93.50 81 SER A O 1
ATOM 609 N N . ALA A 1 82 ? -8.851 1.868 6.066 1.00 94.12 82 ALA A N 1
ATOM 610 C CA . ALA A 1 82 ? -8.049 0.887 6.797 1.00 94.12 82 ALA A CA 1
ATOM 611 C C . ALA A 1 82 ? -6.555 0.963 6.436 1.00 94.12 82 ALA A C 1
ATOM 613 O O . ALA A 1 82 ? -5.697 0.878 7.318 1.00 94.12 82 ALA A O 1
ATOM 614 N N . TYR A 1 83 ? -6.236 1.164 5.156 1.00 95.25 83 TYR A N 1
ATOM 615 C CA . TYR A 1 83 ? -4.866 1.374 4.691 1.00 95.25 83 TYR A CA 1
ATOM 616 C C . TYR A 1 83 ? -4.270 2.693 5.201 1.00 95.25 83 TYR A C 1
ATOM 618 O O . TYR A 1 83 ? -3.134 2.719 5.673 1.00 95.25 83 TYR A O 1
ATOM 626 N N . LEU A 1 84 ? -5.033 3.789 5.145 1.00 94.69 84 LEU A N 1
ATOM 627 C CA . LEU A 1 84 ? -4.557 5.107 5.569 1.00 94.69 84 LEU A CA 1
ATOM 628 C C . LEU A 1 84 ? -4.213 5.148 7.057 1.00 94.69 84 LEU A C 1
ATOM 630 O O . LEU A 1 84 ? -3.274 5.847 7.424 1.00 94.69 84 LEU A O 1
ATOM 634 N N . LEU A 1 85 ? -4.899 4.364 7.894 1.00 93.81 85 LEU A N 1
ATOM 635 C CA . LEU A 1 85 ? -4.531 4.219 9.301 1.00 93.81 85 LEU A CA 1
ATOM 636 C C . LEU A 1 85 ? -3.092 3.707 9.464 1.00 93.81 85 LEU A C 1
ATOM 638 O O . LEU A 1 85 ? -2.305 4.309 10.186 1.00 93.81 85 LEU A O 1
ATOM 642 N N . TYR A 1 86 ? -2.726 2.635 8.757 1.00 94.88 86 TYR A N 1
ATOM 643 C CA . TYR A 1 86 ? -1.349 2.136 8.763 1.00 94.88 86 TYR A CA 1
ATOM 644 C C . TYR A 1 86 ? -0.381 3.166 8.179 1.00 94.88 86 TYR A C 1
ATOM 646 O O . TYR A 1 86 ? 0.691 3.403 8.734 1.00 94.88 86 TYR A O 1
ATOM 654 N N . GLN A 1 87 ? -0.764 3.816 7.080 1.00 93.94 87 GLN A N 1
ATOM 655 C CA . GLN A 1 87 ? 0.132 4.744 6.406 1.00 93.94 87 GLN A CA 1
ATOM 656 C C . GLN A 1 87 ? 0.433 5.996 7.239 1.00 93.94 87 GLN A C 1
ATOM 658 O O . GLN A 1 87 ? 1.550 6.508 7.175 1.00 93.94 87 GLN A O 1
ATOM 663 N N . LEU A 1 88 ? -0.510 6.462 8.060 1.00 93.12 88 LEU A N 1
ATOM 664 C CA . LEU A 1 88 ? -0.259 7.529 9.031 1.00 93.12 88 LEU A CA 1
ATOM 665 C C . LEU A 1 88 ? 0.836 7.131 10.028 1.00 93.12 88 LEU A C 1
ATOM 667 O O . LEU A 1 88 ? 1.791 7.887 10.205 1.00 93.12 88 LEU A O 1
ATOM 671 N N . GLU A 1 89 ? 0.757 5.930 10.606 1.00 92.69 89 GLU A N 1
ATOM 672 C CA . GLU A 1 89 ? 1.781 5.412 11.526 1.00 92.69 89 GLU A CA 1
ATOM 673 C C . GLU A 1 89 ? 3.155 5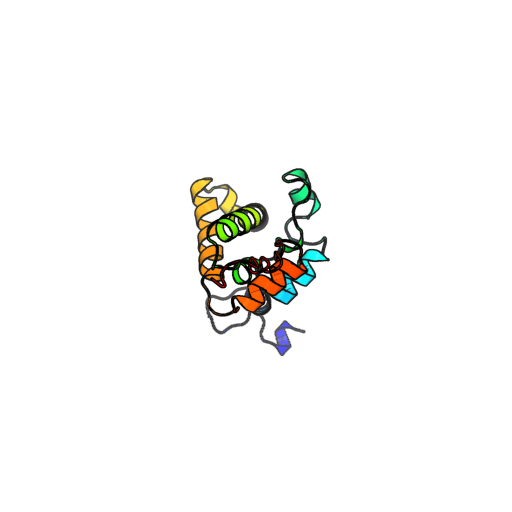.317 10.848 1.00 92.69 89 GLU A C 1
ATOM 675 O O . GLU A 1 89 ? 4.169 5.745 11.402 1.00 92.69 89 GLU A O 1
ATOM 680 N N . VAL A 1 90 ? 3.198 4.838 9.600 1.00 92.88 90 VAL A N 1
ATOM 681 C CA . VAL A 1 90 ? 4.442 4.779 8.817 1.00 92.88 90 VAL A CA 1
ATOM 682 C C . VAL A 1 90 ? 5.049 6.171 8.634 1.00 92.88 90 VAL A C 1
ATOM 684 O O . VAL A 1 90 ? 6.250 6.349 8.843 1.00 92.88 90 VAL A O 1
ATOM 687 N N . TYR A 1 91 ? 4.246 7.173 8.271 1.00 92.38 91 TYR A N 1
ATOM 688 C CA . TYR A 1 91 ? 4.734 8.542 8.089 1.00 92.38 91 TYR A CA 1
ATOM 689 C C . TYR A 1 91 ? 5.218 9.172 9.400 1.00 92.38 91 TYR A C 1
ATOM 691 O O . TYR A 1 91 ? 6.237 9.864 9.395 1.00 92.38 91 TYR A O 1
ATOM 699 N N . LEU A 1 92 ? 4.548 8.897 10.523 1.00 91.56 92 LEU A N 1
ATOM 700 C CA . LEU A 1 92 ? 4.969 9.356 11.851 1.00 91.56 92 LEU A CA 1
ATOM 701 C C . LEU A 1 92 ? 6.320 8.764 12.283 1.00 91.56 92 LEU A C 1
ATOM 703 O O . LEU A 1 92 ? 7.059 9.413 13.031 1.00 91.56 92 LEU A O 1
ATOM 707 N N . VAL A 1 93 ? 6.660 7.561 11.809 1.00 91.88 93 VAL A N 1
ATOM 708 C CA . VAL A 1 93 ? 7.964 6.922 12.046 1.00 91.88 93 VAL A CA 1
ATOM 709 C C . VAL A 1 93 ? 9.038 7.463 11.101 1.00 91.88 93 VAL A C 1
ATOM 711 O O . VAL A 1 93 ? 10.131 7.807 11.549 1.00 91.88 93 VAL A O 1
ATOM 714 N N . LEU A 1 94 ? 8.748 7.540 9.800 1.00 89.75 94 LEU A N 1
ATOM 715 C CA . LEU A 1 94 ? 9.754 7.838 8.775 1.00 89.75 94 LEU A CA 1
ATOM 716 C C . LEU A 1 94 ? 10.058 9.332 8.611 1.00 89.75 94 LEU A C 1
ATOM 718 O O . LEU A 1 94 ? 11.139 9.678 8.137 1.00 89.75 94 LEU A O 1
ATOM 722 N N . ASN A 1 95 ? 9.125 10.219 8.967 1.00 91.19 95 ASN A N 1
ATOM 723 C CA . ASN A 1 95 ? 9.259 11.654 8.741 1.00 91.19 95 ASN A CA 1
ATOM 724 C C . ASN A 1 95 ? 9.002 12.457 10.034 1.00 91.19 95 ASN A C 1
ATOM 726 O O . ASN A 1 95 ? 7.853 12.750 10.361 1.00 91.19 95 ASN A O 1
ATOM 730 N N . PRO A 1 96 ? 10.055 12.884 10.759 1.00 90.88 96 PRO A N 1
ATOM 731 C CA . PRO A 1 96 ? 9.911 13.686 11.977 1.00 90.88 96 PRO A CA 1
ATOM 732 C C . PRO A 1 96 ? 9.146 15.000 11.775 1.00 90.88 96 PRO A C 1
ATOM 734 O O . PRO A 1 96 ? 8.420 15.429 12.670 1.00 90.88 96 PRO A O 1
ATOM 737 N N . GLU A 1 97 ? 9.266 15.622 10.599 1.00 92.25 97 GLU A N 1
ATOM 738 C CA . GLU A 1 97 ? 8.574 16.873 10.273 1.00 92.25 97 GLU A CA 1
ATOM 739 C C . GLU A 1 97 ? 7.067 16.665 10.089 1.00 92.25 97 GLU A C 1
ATOM 741 O O . GLU A 1 97 ? 6.283 17.575 10.347 1.00 92.25 97 GLU A O 1
ATOM 746 N N . PHE A 1 98 ? 6.640 15.449 9.733 1.00 93.06 98 PHE A N 1
ATOM 747 C CA . PHE A 1 98 ? 5.224 15.100 9.604 1.00 93.06 98 PHE A CA 1
ATOM 748 C C . PHE A 1 98 ? 4.458 15.304 10.917 1.00 93.06 98 PHE A C 1
ATOM 750 O O . PHE A 1 98 ? 3.303 15.724 10.903 1.00 93.06 98 PHE A O 1
ATOM 757 N N . LYS A 1 99 ? 5.126 15.109 12.063 1.00 91.56 99 LYS A N 1
ATOM 758 C CA . LYS A 1 99 ? 4.553 15.318 13.405 1.00 91.56 99 LYS A CA 1
ATOM 759 C C . LYS A 1 99 ? 4.178 16.773 13.687 1.00 91.56 99 LYS A C 1
ATOM 761 O O . LYS A 1 99 ? 3.390 17.022 14.591 1.00 91.56 99 LYS A O 1
ATOM 766 N N . LYS A 1 100 ? 4.766 17.723 12.953 1.00 94.81 100 LYS A N 1
ATOM 767 C CA . LYS A 1 100 ? 4.506 19.161 13.110 1.00 94.81 100 LYS A CA 1
ATOM 768 C C . LYS A 1 100 ? 3.277 19.621 12.326 1.00 94.81 100 LYS A C 1
ATOM 770 O O . LYS A 1 100 ? 2.790 20.719 12.572 1.00 94.81 100 LYS A O 1
ATOM 775 N N . LEU A 1 101 ? 2.805 18.810 11.379 1.00 94.19 101 LEU A N 1
ATOM 776 C CA . LEU A 1 101 ? 1.623 19.106 10.577 1.00 94.19 101 LEU A CA 1
ATOM 777 C C . LEU A 1 101 ? 0.347 18.93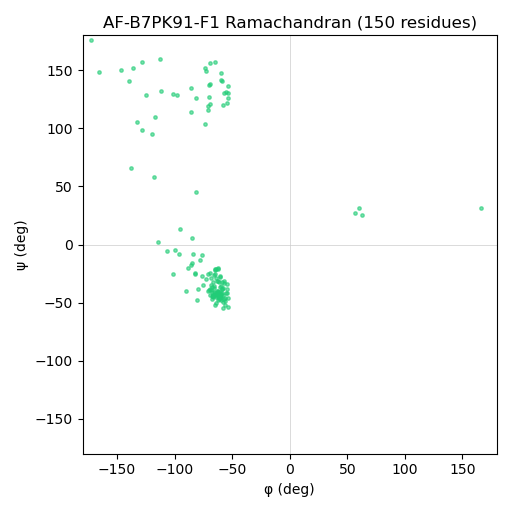0 11.402 1.00 94.19 101 LEU A C 1
ATOM 779 O O . LEU A 1 101 ? 0.291 18.097 12.309 1.00 94.19 101 LEU A O 1
ATOM 783 N N . SER A 1 102 ? -0.699 19.671 11.041 1.00 94.94 102 SER A N 1
ATOM 784 C CA . SER A 1 102 ? -2.041 19.426 11.570 1.00 94.94 102 SER A CA 1
ATOM 785 C C . SER A 1 102 ? -2.571 18.058 11.124 1.00 94.94 102 SER A C 1
ATOM 787 O O . SER A 1 102 ? -2.158 17.512 10.100 1.00 94.94 102 SER A O 1
ATOM 789 N N . HIS A 1 103 ? -3.528 17.504 11.869 1.00 90.06 103 HIS A N 1
ATOM 790 C CA . HIS A 1 103 ? -4.125 16.206 11.541 1.00 90.06 103 HIS A CA 1
ATOM 791 C C . HIS A 1 103 ? -4.757 16.183 10.132 1.00 90.06 103 HIS A C 1
ATOM 793 O O . HIS A 1 103 ? -4.630 15.200 9.401 1.00 90.06 103 HIS A O 1
ATOM 799 N N . ASP A 1 104 ? -5.381 17.287 9.712 1.00 92.06 104 ASP A N 1
ATOM 800 C CA . ASP A 1 104 ? -5.977 17.407 8.378 1.00 92.06 104 ASP A CA 1
ATOM 801 C C . ASP A 1 104 ? -4.917 17.426 7.267 1.00 92.06 104 ASP A C 1
ATOM 803 O O . ASP A 1 104 ? -5.092 16.796 6.220 1.00 92.06 104 ASP A O 1
ATOM 807 N N . GLU A 1 105 ? -3.784 18.096 7.496 1.00 93.31 105 GLU A N 1
ATOM 808 C CA . GLU A 1 105 ? -2.650 18.085 6.567 1.00 93.31 105 GLU A CA 1
ATOM 809 C C . GLU A 1 105 ? -2.008 16.701 6.481 1.00 93.31 105 GLU A C 1
ATOM 811 O O . GLU A 1 105 ? -1.739 16.223 5.377 1.00 93.31 105 GLU A O 1
ATOM 816 N N . GLN A 1 106 ? -1.818 16.032 7.623 1.00 91.75 106 GLN A N 1
ATOM 817 C CA . GLN A 1 106 ? -1.303 14.664 7.672 1.00 91.75 106 GLN A CA 1
ATOM 818 C C . GLN A 1 106 ? -2.173 13.732 6.829 1.00 91.75 106 GLN A C 1
ATOM 820 O O . GLN A 1 106 ? -1.664 13.062 5.926 1.00 91.75 106 GLN A O 1
ATOM 825 N N . LYS A 1 107 ? -3.492 13.757 7.061 1.00 90.62 107 LYS A N 1
ATOM 826 C CA . LYS A 1 107 ? -4.470 12.977 6.297 1.00 90.62 107 LYS A CA 1
ATOM 827 C C . LYS A 1 107 ? -4.383 13.275 4.801 1.00 90.62 107 LYS A C 1
ATOM 829 O O . LYS A 1 107 ? -4.293 12.352 3.994 1.00 90.62 107 LYS A O 1
ATOM 834 N N . ARG A 1 10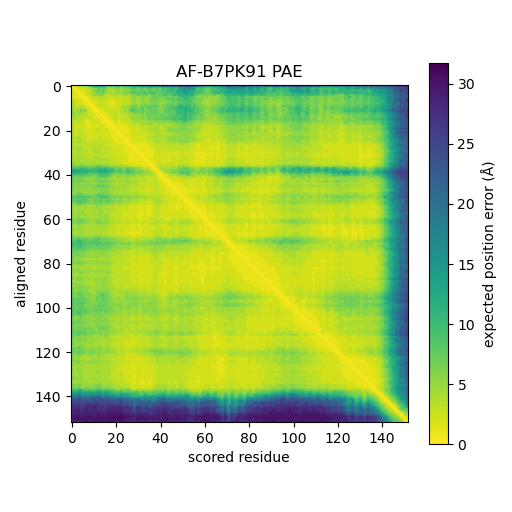8 ? -4.357 14.555 4.418 1.00 92.62 108 ARG A N 1
ATOM 835 C CA . ARG A 1 108 ? -4.301 14.971 3.009 1.00 92.62 108 ARG A CA 1
ATOM 836 C C . ARG A 1 108 ? -3.051 14.450 2.296 1.00 92.62 108 ARG A C 1
ATOM 838 O O . ARG A 1 108 ? -3.147 14.035 1.140 1.00 92.62 108 ARG A O 1
ATOM 845 N N . VAL A 1 109 ? -1.897 14.469 2.964 1.00 90.31 109 VAL A N 1
ATOM 846 C CA . VAL A 1 109 ? -0.626 13.986 2.403 1.00 90.31 109 VAL A CA 1
ATOM 847 C C . VAL A 1 109 ? -0.684 12.486 2.118 1.00 90.31 109 VAL A C 1
ATOM 849 O O . VAL A 1 109 ? -0.369 12.071 1.001 1.00 90.31 109 VAL A O 1
ATOM 852 N N . VAL A 1 110 ? -1.113 11.674 3.090 1.00 90.50 110 VAL A N 1
ATOM 853 C CA . VAL A 1 110 ? -1.162 10.212 2.911 1.00 90.50 110 VAL A CA 1
ATOM 854 C C . VAL A 1 110 ? -2.237 9.791 1.906 1.00 90.50 110 VAL A C 1
ATOM 856 O O . VAL A 1 110 ? -2.009 8.908 1.077 1.00 90.50 110 VAL A O 1
ATOM 859 N N . GLU A 1 111 ? -3.389 10.463 1.918 1.00 93.38 111 GLU A N 1
ATOM 860 C CA . GLU A 1 111 ? -4.532 10.142 1.064 1.00 93.38 111 GLU A CA 1
ATOM 861 C C . GLU A 1 111 ? -4.271 10.474 -0.409 1.00 93.38 111 GLU A C 1
ATOM 863 O O . GLU A 1 111 ? -4.636 9.694 -1.293 1.00 93.38 111 GLU A O 1
ATOM 868 N N . GLY A 1 112 ? -3.600 11.597 -0.690 1.00 89.94 112 GLY A N 1
ATOM 869 C CA . GLY A 1 112 ? -3.312 12.028 -2.058 1.00 89.94 112 GLY A CA 1
ATOM 870 C C . GLY A 1 112 ? -2.535 10.981 -2.859 1.00 89.94 112 GLY A C 1
ATOM 871 O O . GLY A 1 112 ? -2.927 10.633 -3.976 1.00 89.94 112 GLY A O 1
ATOM 872 N N . PHE A 1 113 ? -1.475 10.423 -2.268 1.00 85.62 113 PHE A N 1
ATOM 873 C CA . PHE A 1 113 ? -0.665 9.386 -2.911 1.00 85.62 113 PHE A CA 1
ATOM 874 C C . PHE A 1 113 ? -1.440 8.072 -3.091 1.00 85.62 113 PHE A C 1
ATOM 876 O O . PHE A 1 113 ? -1.411 7.465 -4.168 1.00 85.62 113 PHE A O 1
ATOM 883 N N . ALA A 1 114 ? -2.170 7.647 -2.057 1.00 92.62 114 ALA A N 1
ATOM 884 C CA . ALA A 1 114 ? -2.931 6.403 -2.080 1.00 92.62 114 ALA A CA 1
ATOM 885 C C . ALA A 1 114 ? -4.027 6.431 -3.158 1.00 92.62 114 ALA A C 1
ATOM 887 O O . ALA A 1 114 ? -4.146 5.501 -3.959 1.00 92.62 114 ALA A O 1
ATOM 888 N N . ARG A 1 115 ? -4.780 7.536 -3.253 1.00 93.62 115 ARG A N 1
ATOM 889 C CA . ARG A 1 115 ? -5.831 7.694 -4.269 1.00 93.62 115 ARG A CA 1
ATOM 890 C C . ARG A 1 115 ? -5.275 7.788 -5.686 1.00 93.62 115 ARG A C 1
ATOM 892 O O . ARG A 1 115 ? -5.897 7.249 -6.599 1.00 93.62 115 ARG A O 1
ATOM 899 N N . ALA A 1 116 ? -4.126 8.436 -5.885 1.00 91.00 116 ALA A N 1
ATOM 900 C CA . ALA A 1 116 ? -3.470 8.464 -7.193 1.00 91.00 116 ALA A CA 1
ATOM 901 C C . ALA A 1 116 ? -3.088 7.048 -7.653 1.00 91.00 116 ALA A C 1
ATOM 903 O O . ALA A 1 116 ? -3.387 6.654 -8.778 1.00 91.00 116 ALA A O 1
ATOM 904 N N . THR A 1 117 ? -2.511 6.263 -6.745 1.00 91.50 117 THR A N 1
ATOM 905 C CA . THR A 1 117 ? -2.103 4.877 -6.996 1.00 91.50 117 THR A CA 1
ATOM 906 C C . THR A 1 117 ? -3.303 3.974 -7.303 1.00 91.50 117 THR A C 1
ATOM 908 O O . THR A 1 117 ? -3.292 3.247 -8.292 1.00 91.50 117 THR A O 1
ATOM 911 N N . MET A 1 118 ? -4.386 4.083 -6.529 1.00 94.38 118 MET A N 1
ATOM 912 C CA . MET A 1 118 ? -5.620 3.313 -6.740 1.00 94.38 118 MET A CA 1
ATOM 913 C C . MET A 1 118 ? -6.274 3.565 -8.104 1.00 94.38 118 MET A C 1
ATOM 915 O O . MET A 1 118 ? -6.824 2.648 -8.719 1.00 94.38 118 MET A O 1
ATOM 919 N N . ARG A 1 119 ? -6.213 4.809 -8.592 1.00 91.94 119 ARG A N 1
ATOM 920 C CA . ARG A 1 119 ? -6.778 5.208 -9.891 1.00 91.94 119 ARG A CA 1
ATOM 921 C C . ARG A 1 119 ? -5.938 4.756 -11.088 1.00 91.94 119 ARG A C 1
ATOM 923 O O . ARG A 1 119 ? -6.390 4.902 -12.219 1.00 91.94 119 ARG A O 1
ATOM 930 N N . SER A 1 120 ? -4.736 4.226 -10.862 1.00 90.81 120 SER A N 1
ATOM 931 C CA . SER A 1 120 ? -3.893 3.680 -11.925 1.00 90.81 120 SER A CA 1
ATOM 932 C C . SER A 1 120 ? -4.595 2.533 -12.648 1.00 90.81 120 SER A C 1
ATOM 934 O O . SER A 1 120 ? -5.229 1.697 -12.012 1.00 90.81 120 SER A O 1
ATOM 936 N N . SER A 1 121 ? -4.433 2.440 -13.967 1.00 91.44 121 SER A N 1
ATOM 937 C CA . SER A 1 121 ? -4.913 1.310 -14.771 1.00 91.44 121 SER A CA 1
ATOM 938 C C . SER A 1 121 ? -3.937 0.126 -14.798 1.00 91.44 121 SER A C 1
ATOM 940 O O . SER A 1 121 ? -4.160 -0.823 -15.542 1.00 91.44 121 SER A O 1
ATOM 942 N N . TYR A 1 122 ? -2.843 0.186 -14.028 1.00 91.94 122 TYR A N 1
ATOM 943 C CA . TYR A 1 122 ? -1.784 -0.828 -14.044 1.00 91.94 122 TYR A CA 1
ATOM 944 C C . TYR A 1 122 ? -2.278 -2.221 -13.620 1.00 91.94 122 TYR A C 1
ATOM 946 O O . TYR A 1 122 ? -1.962 -3.210 -14.277 1.00 91.94 122 TYR A O 1
ATOM 954 N N . CYS A 1 123 ? -3.085 -2.300 -12.557 1.00 93.31 123 CYS A N 1
ATOM 955 C CA . CYS A 1 123 ? -3.739 -3.540 -12.132 1.00 93.31 123 CYS A CA 1
ATOM 956 C C . CYS A 1 123 ? -5.179 -3.588 -12.647 1.00 93.31 123 CYS A C 1
ATOM 958 O O . CYS A 1 123 ? -5.953 -2.653 -12.402 1.00 93.31 123 CYS A O 1
ATOM 960 N N . SER A 1 124 ? -5.552 -4.692 -13.301 1.00 93.88 124 SER A N 1
ATOM 961 C CA . SER A 1 124 ? -6.927 -4.915 -13.755 1.00 93.88 124 SER A CA 1
ATOM 962 C C . SER A 1 124 ? -7.874 -5.148 -12.577 1.00 93.88 124 SER A C 1
ATOM 964 O O . SER A 1 124 ? -7.455 -5.604 -11.512 1.00 93.88 124 SER A O 1
ATOM 966 N N . GLU A 1 125 ? -9.168 -4.884 -12.765 1.00 92.81 125 GLU A N 1
ATOM 967 C CA . GLU A 1 125 ? -10.168 -5.127 -11.715 1.00 92.81 125 GLU A CA 1
ATOM 968 C C . GLU A 1 125 ? -10.202 -6.596 -11.279 1.00 92.81 125 GLU A C 1
ATOM 970 O O . GLU A 1 125 ? -10.285 -6.907 -10.094 1.00 92.81 125 GLU A O 1
ATOM 975 N N . GLU A 1 126 ? -10.043 -7.517 -12.228 1.00 92.94 126 GLU A N 1
ATOM 976 C CA . GLU A 1 126 ? -9.970 -8.942 -11.928 1.00 92.94 126 GLU A CA 1
ATOM 977 C C . GLU A 1 126 ? -8.785 -9.278 -11.010 1.00 92.94 126 GLU A C 1
ATOM 979 O O . GLU A 1 126 ? -8.942 -10.034 -10.051 1.00 92.94 126 GLU A O 1
ATOM 984 N N . GLN A 1 127 ? -7.604 -8.704 -11.265 1.00 93.88 127 GLN A N 1
ATOM 985 C CA . GLN A 1 127 ? -6.429 -8.901 -10.411 1.00 93.88 127 GLN A CA 1
ATOM 986 C C . GLN A 1 127 ? -6.661 -8.347 -9.002 1.00 93.88 127 GLN A C 1
ATOM 988 O O . GLN A 1 127 ? -6.324 -9.016 -8.025 1.00 93.88 127 GLN A O 1
ATOM 993 N N . ARG A 1 128 ? -7.276 -7.162 -8.899 1.00 94.94 128 ARG A N 1
ATOM 994 C CA . ARG A 1 128 ? -7.644 -6.528 -7.624 1.00 94.94 128 ARG A CA 1
ATOM 995 C C . ARG A 1 128 ? -8.557 -7.437 -6.808 1.00 94.94 128 ARG A C 1
ATOM 997 O O . ARG A 1 128 ? -8.213 -7.817 -5.691 1.00 94.94 128 ARG A O 1
ATOM 1004 N N . VAL A 1 129 ? -9.674 -7.871 -7.396 1.00 93.50 129 VAL A N 1
ATOM 1005 C CA . VAL A 1 129 ? -10.660 -8.735 -6.730 1.00 93.50 129 VAL A CA 1
ATOM 1006 C C . VAL A 1 129 ? -10.048 -10.075 -6.327 1.00 93.50 129 VAL A C 1
ATOM 1008 O O . VAL A 1 129 ? -10.193 -10.483 -5.175 1.00 93.50 129 VAL A O 1
ATOM 1011 N N . ARG A 1 130 ? -9.314 -10.745 -7.228 1.00 94.38 130 ARG A N 1
ATOM 1012 C CA . ARG A 1 130 ? -8.636 -12.018 -6.915 1.00 94.38 130 ARG A CA 1
ATOM 1013 C C . ARG A 1 130 ? -7.713 -11.879 -5.706 1.00 94.38 130 ARG A C 1
ATOM 1015 O O . ARG A 1 130 ? -7.698 -12.758 -4.845 1.00 94.38 130 ARG A O 1
ATOM 1022 N N . GLN A 1 131 ? -6.978 -10.772 -5.620 1.00 95.44 131 GLN A N 1
ATOM 1023 C CA . GLN A 1 131 ? -6.066 -10.529 -4.511 1.00 95.44 131 GLN A CA 1
ATOM 1024 C C . GLN A 1 131 ? -6.810 -10.244 -3.196 1.00 95.44 131 GLN A C 1
ATOM 1026 O O . GLN A 1 131 ? -6.419 -10.776 -2.158 1.00 95.44 131 GLN A O 1
ATOM 1031 N N . MET A 1 132 ? -7.911 -9.483 -3.227 1.00 94.81 132 MET A N 1
ATOM 1032 C CA . MET A 1 132 ? -8.743 -9.261 -2.035 1.00 94.81 132 MET A CA 1
ATOM 1033 C C . MET A 1 132 ? -9.350 -10.571 -1.505 1.00 94.81 132 MET A C 1
ATOM 1035 O O . MET A 1 132 ? -9.386 -10.786 -0.295 1.00 94.81 132 MET A O 1
ATOM 1039 N N . VAL A 1 133 ? -9.792 -11.465 -2.399 1.00 94.50 133 VAL A N 1
ATOM 1040 C CA . VAL A 1 133 ? -10.339 -12.785 -2.033 1.00 94.50 133 VAL A CA 1
ATOM 1041 C C . VAL A 1 133 ? -9.263 -13.680 -1.424 1.00 94.50 133 VAL A C 1
ATOM 1043 O O . VAL A 1 133 ? -9.497 -14.295 -0.385 1.00 94.50 133 VAL A O 1
ATOM 1046 N N . LYS A 1 134 ? -8.073 -13.729 -2.040 1.00 95.81 134 LYS A N 1
ATOM 1047 C CA . LYS A 1 134 ? -6.929 -14.518 -1.556 1.00 95.81 134 LYS A CA 1
ATOM 1048 C C . LYS A 1 134 ? -6.568 -14.190 -0.105 1.00 95.81 134 LYS A C 1
ATOM 1050 O O . LYS A 1 134 ? -6.229 -15.089 0.652 1.00 95.81 134 LYS A O 1
ATOM 1055 N N . HIS A 1 135 ? -6.651 -12.914 0.264 1.00 94.88 135 HIS A N 1
ATOM 1056 C CA . HIS A 1 135 ? -6.323 -12.414 1.603 1.00 94.88 135 HIS A CA 1
ATOM 1057 C C . HIS A 1 135 ? -7.540 -12.276 2.524 1.00 94.88 135 HIS A C 1
ATOM 1059 O O . HIS A 1 135 ? -7.447 -11.633 3.566 1.00 94.88 135 HIS A O 1
ATOM 1065 N N . HIS A 1 136 ? -8.679 -12.865 2.149 1.00 93.12 136 HIS A N 1
ATOM 1066 C CA . HIS A 1 136 ? -9.915 -12.872 2.939 1.00 93.12 136 HIS A CA 1
ATOM 1067 C C . HIS A 1 136 ? -10.447 -11.474 3.310 1.00 93.12 136 HIS A C 1
ATOM 1069 O O . HIS A 1 136 ? -11.159 -11.323 4.300 1.00 93.12 136 HIS A O 1
ATOM 1075 N N . LEU A 1 137 ? -10.138 -10.454 2.502 1.00 91.12 137 LEU A N 1
ATOM 1076 C CA . LEU A 1 137 ? -10.654 -9.093 2.683 1.00 91.12 137 LEU A CA 1
ATOM 1077 C C . LEU A 1 137 ? -12.059 -8.923 2.098 1.00 91.12 137 LEU A C 1
ATOM 1079 O O . LEU A 1 137 ? -12.817 -8.062 2.537 1.00 91.12 137 LEU A O 1
ATOM 1083 N N . VAL A 1 138 ? -12.411 -9.746 1.110 1.00 85.69 138 VAL A N 1
ATOM 1084 C CA . VAL A 1 138 ? -13.751 -9.792 0.516 1.00 85.69 138 VAL A CA 1
ATOM 1085 C C . VAL A 1 138 ? -14.197 -11.237 0.333 1.00 85.69 138 VAL A C 1
ATOM 1087 O O . VAL A 1 138 ? -13.383 -12.138 0.122 1.00 85.69 138 VAL A O 1
ATOM 1090 N N . THR A 1 139 ? -15.509 -11.451 0.378 1.00 81.75 139 THR A N 1
ATOM 1091 C CA . THR A 1 139 ? -16.134 -12.735 0.057 1.00 81.75 139 THR A CA 1
ATOM 1092 C C . THR A 1 139 ? -16.939 -12.593 -1.228 1.00 81.75 139 THR A C 1
ATOM 1094 O O . THR A 1 139 ? -17.701 -11.644 -1.401 1.00 81.75 139 THR A O 1
ATOM 1097 N N . VAL A 1 140 ? -16.763 -13.533 -2.157 1.00 76.31 140 VAL A N 1
ATOM 1098 C CA . VAL A 1 140 ? -17.584 -13.587 -3.370 1.00 76.31 140 VAL A CA 1
ATOM 1099 C C . VAL A 1 140 ? -18.842 -14.370 -3.029 1.00 76.31 140 VAL A C 1
ATOM 1101 O O . VAL A 1 140 ? -18.777 -15.562 -2.734 1.00 76.31 140 VAL A O 1
ATOM 1104 N N . SER A 1 141 ? -19.989 -13.696 -3.049 1.00 74.12 141 SER A N 1
ATOM 1105 C CA . SE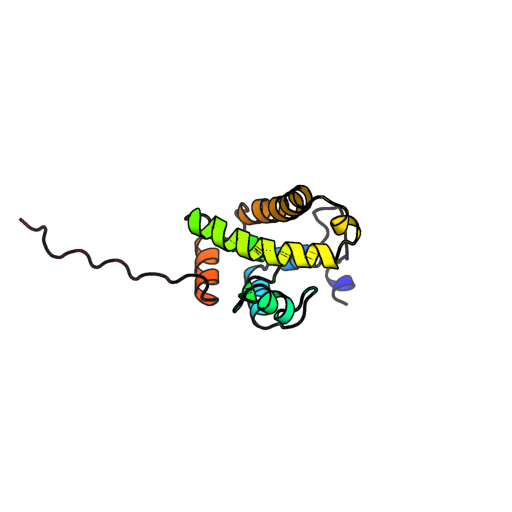R A 1 141 ? -21.271 -14.386 -2.924 1.00 74.12 141 SER A CA 1
ATOM 1106 C C . SER A 1 141 ? -21.532 -15.212 -4.189 1.00 74.12 141 SER A C 1
ATOM 1108 O O . SER A 1 141 ? -21.291 -14.709 -5.290 1.00 74.12 141 SER A O 1
ATOM 1110 N N . PRO A 1 142 ? -22.039 -16.453 -4.079 1.00 65.56 142 PRO A N 1
ATOM 1111 C CA . PRO A 1 142 ? -22.451 -17.206 -5.254 1.00 65.56 142 PRO A CA 1
ATOM 1112 C C . PRO A 1 142 ? -23.555 -16.442 -6.005 1.00 65.56 142 PRO A C 1
ATOM 1114 O O . PRO A 1 142 ? -24.361 -15.747 -5.370 1.00 65.56 142 PRO A O 1
ATOM 1117 N N . PRO A 1 143 ? -23.621 -16.556 -7.345 1.00 63.69 143 PRO A N 1
ATOM 1118 C CA . PRO A 1 143 ? -24.694 -15.940 -8.112 1.00 63.69 143 PRO A CA 1
ATOM 1119 C C . PRO A 1 143 ? -26.040 -16.426 -7.568 1.00 63.69 143 PRO A C 1
ATOM 1121 O O . PRO A 1 143 ? -26.233 -17.625 -7.348 1.00 63.69 143 PRO A O 1
ATOM 1124 N N . ARG A 1 144 ? -26.967 -15.490 -7.313 1.00 63.75 144 ARG A N 1
ATOM 1125 C CA . ARG A 1 144 ? -28.319 -15.842 -6.857 1.00 63.75 144 ARG A CA 1
ATOM 1126 C C . ARG A 1 144 ? -28.915 -16.851 -7.843 1.00 63.75 144 ARG A C 1
ATOM 1128 O O . ARG A 1 144 ? -28.893 -16.572 -9.043 1.00 63.75 144 ARG A O 1
ATOM 1135 N N . PRO A 1 145 ? -29.477 -17.977 -7.372 1.00 59.44 145 PRO A N 1
ATOM 1136 C CA . PRO A 1 145 ? -30.182 -18.884 -8.259 1.00 59.44 145 PRO A CA 1
ATOM 1137 C C . PRO A 1 145 ? -31.308 -18.117 -8.961 1.00 59.44 145 PRO A C 1
ATOM 1139 O O . PRO A 1 145 ? -32.080 -17.398 -8.316 1.00 59.44 145 PRO A O 1
ATOM 1142 N N . LEU A 1 146 ? -31.374 -18.244 -10.289 1.00 61.91 146 LEU A N 1
ATOM 1143 C CA . LEU A 1 146 ? -32.501 -17.760 -11.084 1.00 61.91 146 LEU A CA 1
ATOM 1144 C C . LEU A 1 146 ? -33.770 -18.375 -10.490 1.00 61.91 146 LEU A C 1
ATOM 1146 O O . LEU A 1 146 ? -33.865 -19.596 -10.378 1.00 61.91 146 LEU A O 1
ATOM 1150 N N . ARG A 1 147 ? -34.720 -17.537 -10.058 1.00 61.56 147 ARG A N 1
ATOM 1151 C CA . ARG A 1 147 ? -36.001 -18.024 -9.534 1.00 61.56 147 ARG A CA 1
ATOM 1152 C C . ARG A 1 147 ? -36.670 -18.876 -10.623 1.00 61.56 147 ARG A C 1
ATOM 1154 O O . ARG A 1 147 ? -36.953 -18.332 -11.692 1.00 61.56 147 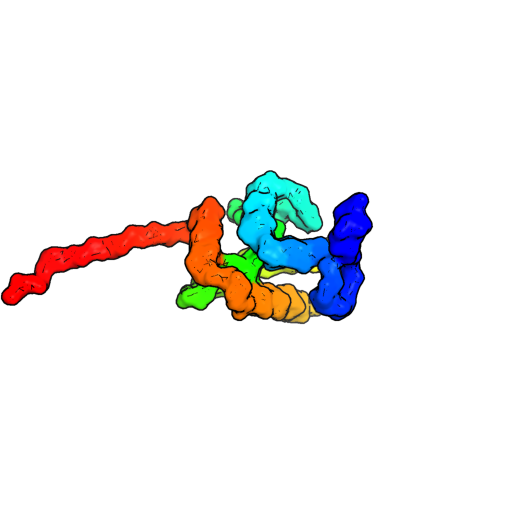ARG A O 1
ATOM 1161 N N . PRO A 1 148 ? -36.949 -20.168 -10.387 1.00 54.34 148 PRO A N 1
ATOM 1162 C CA . PRO A 1 148 ? -37.754 -20.948 -11.311 1.00 54.34 148 PRO A CA 1
ATOM 1163 C C . PRO A 1 148 ? -39.205 -20.484 -11.145 1.00 54.34 148 PRO A C 1
ATOM 1165 O O . PRO A 1 148 ? -39.829 -20.775 -10.129 1.00 54.34 148 PRO A O 1
ATOM 1168 N N . GLY A 1 149 ? -39.729 -19.688 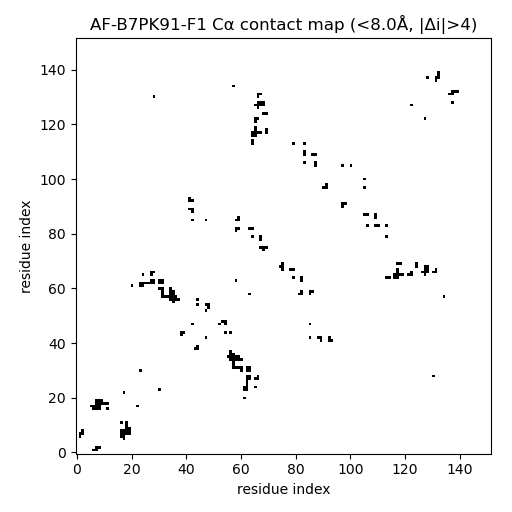-12.081 1.00 56.91 149 GLY A N 1
ATOM 1169 C CA . GLY A 1 149 ? -41.125 -19.248 -11.969 1.00 56.91 149 GLY A CA 1
ATOM 1170 C C . GLY A 1 149 ? -41.596 -18.096 -12.849 1.00 56.91 149 GLY A C 1
ATOM 1171 O O . GLY A 1 149 ? -42.469 -17.357 -12.415 1.00 56.91 149 GLY A O 1
ATOM 1172 N N . LEU A 1 150 ? -41.050 -17.923 -14.054 1.00 54.25 150 LEU A N 1
ATOM 1173 C CA . LEU A 1 150 ? -41.671 -17.096 -15.098 1.00 54.25 150 LEU A CA 1
ATOM 1174 C C . LEU A 1 150 ? -41.551 -17.823 -16.445 1.00 54.25 150 LEU A C 1
ATOM 1176 O O . LEU A 1 150 ? -40.821 -17.412 -17.340 1.00 54.25 150 LEU A O 1
ATOM 1180 N N . GLN A 1 151 ? -42.240 -18.954 -16.548 1.00 44.66 151 GLN A N 1
ATOM 1181 C CA . GLN A 1 151 ? -42.786 -19.423 -17.818 1.00 44.66 151 GLN A CA 1
ATOM 1182 C C . GLN A 1 151 ? -44.294 -19.490 -17.596 1.00 44.66 151 GLN A C 1
ATOM 1184 O O . GLN A 1 151 ? -44.785 -20.406 -16.938 1.00 44.66 151 GLN A O 1
ATOM 1189 N N . GLY A 1 152 ? -44.967 -18.414 -17.997 1.00 52.28 152 GLY A N 1
ATOM 1190 C CA . GLY A 1 152 ? -46.410 -18.391 -18.214 1.00 52.28 152 GLY A CA 1
ATOM 1191 C C . GLY A 1 152 ? -46.700 -18.666 -19.678 1.00 52.28 152 GLY A C 1
ATOM 1192 O O . GLY A 1 152 ? -45.788 -18.409 -20.500 1.00 52.28 152 GLY A O 1
#

Nearest PDB structures (foldseek):
  3lyf-assembly4_B  TM=9.373E-01  e=1.202E-04  Rift Valley fever virus
  3lyf-assembly5_C  TM=9.415E-01  e=1.542E-04  Rift Valley fever virus
  3lyf-assembly6_D  TM=9.064E-01  e=2.541E-04  Rift Valley fever virus
  4csf-assembly4_C  TM=9.104E-01  e=5.910E-03  Toscana virus
  4csf-assembly3_K  TM=9.104E-01  e=1.076E-02  Toscana virus

Solvent-accessible surface area (backbone atoms only — not comparable to full-atom values): 9042 Å² total; per-residue (Å²): 102,73,42,76,76,64,61,44,38,92,77,77,88,58,88,85,60,48,26,64,70,56,57,40,52,76,39,24,69,60,42,26,56,49,21,56,73,48,69,78,60,92,58,42,57,66,63,49,34,76,78,38,79,83,56,64,46,39,50,69,32,94,22,41,39,45,40,52,44,77,90,46,67,69,61,34,53,51,54,50,52,60,36,48,58,55,50,51,54,39,43,57,66,76,32,75,69,53,70,75,47,53,71,69,55,48,51,50,59,59,47,52,57,39,54,56,43,34,70,45,78,85,52,49,62,67,59,13,47,53,51,35,42,76,69,69,74,46,81,86,76,78,80,75,77,78,78,89,82,85,84,129

InterPro domains:
  IPR009522 Nucleocapsid, Phlebovirus/Tenuivirus [PF05733] (2-133)

Organism: Ixodes scapularis (NCBI:txid6945)

Secondary structure (DSSP, 8-state):
-HHHHH--BS--S-TTS-BHHHHHHH-HHHHHHHHHH---SSS-HHHHHHHSTT--GGG-STTGGGGS-SS-HHHHHHHHHHHHHHHHHHHHHH-GGGGGS-HHHHHHHHHHHHHHHHT-SSS-HHHHHHHHHHTTSS--PPPPPPPS----

Mean predicted aligned error: 6.38 Å

pLDDT: mean 88.48, std 9.65, range [44.66, 95.81]

Sequence (152 aa):
MLTDTYGIVSTTLDPMVPTFPRMVAVFPSVAMDFASLMTLGPVSHVTMTSSVPNYPSCLMCAGFPSLIPVQDQHYVEVLMSAYLLYQLEVYLVLNPEFKKLSHDEQKRVVEGFARATMRSSYCSEEQRVRQMVKHHLVTVSPPRPLRPGLQG

Radius of gyration: 18.54 Å; Cα contacts (8 Å, |Δi|>4): 146; chains: 1; bounding box: 72×40×38 Å

Foldseek 3Di:
DCCVVQVEDCDDPDPPGHYPLVVCLLVVLVQLVVQQVDQDDLDGPVNVCVVPPPLRSSLLGPNLLLLQQDPDPVSNVVSLVSSLVNVLSSCVRPPVVLVVDDPVVSSCVSSVSSVVNNPDPSDPNVNSVVSCVVSVVDDDDDPDPDPPDPDD